Protein AF-A0A832LZZ9-F1 (afdb_monomer_lite)

Foldseek 3Di:
DEEAEEEQELALVVVVVVCVVVDDDPPYHYHYDYDPDDPSRVVSVVD

Structure (mmCIF, N/CA/C/O backb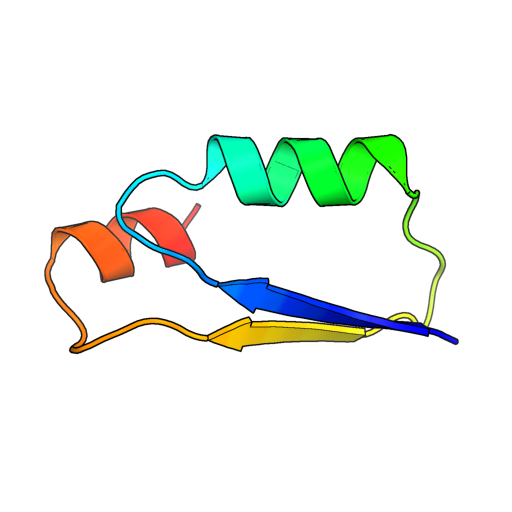one):
data_AF-A0A832LZZ9-F1
#
_entry.id   AF-A0A832LZZ9-F1
#
loop_
_atom_site.group_PDB
_atom_site.id
_atom_site.type_symbol
_atom_site.label_atom_id
_atom_site.label_alt_id
_atom_site.label_comp_id
_atom_site.label_asym_id
_atom_site.label_entity_id
_atom_site.label_seq_id
_atom_site.pdbx_PDB_ins_code
_atom_site.Cartn_x
_atom_site.Cartn_y
_atom_site.Cartn_z
_atom_site.occupancy
_atom_site.B_iso_or_equiv
_atom_site.auth_seq_id
_atom_site.auth_comp_id
_atom_site.auth_asym_id
_atom_site.auth_atom_id
_atom_site.pdbx_PDB_model_num
ATOM 1 N N . MET A 1 1 ? -17.382 -1.373 7.824 1.00 84.44 1 MET A N 1
ATOM 2 C CA . MET A 1 1 ? -16.893 -2.331 6.815 1.00 84.44 1 MET A CA 1
ATOM 3 C C . MET A 1 1 ? -16.936 -1.661 5.459 1.00 84.44 1 MET A C 1
ATOM 5 O O . MET A 1 1 ? -17.991 -1.585 4.836 1.00 84.44 1 MET A O 1
ATOM 9 N N . THR A 1 2 ? -15.783 -1.159 5.044 1.00 92.81 2 THR A N 1
ATOM 10 C CA . THR A 1 2 ? -15.563 -0.400 3.815 1.00 92.81 2 THR A CA 1
ATOM 11 C C . THR A 1 2 ? -14.632 -1.192 2.899 1.00 92.81 2 THR A C 1
ATOM 13 O O . THR A 1 2 ? -13.721 -1.883 3.361 1.00 92.81 2 THR A O 1
ATOM 16 N N . LEU A 1 3 ? -14.876 -1.126 1.588 1.00 93.94 3 LEU A N 1
ATOM 17 C CA . LEU A 1 3 ? -13.945 -1.628 0.579 1.00 93.94 3 LEU A CA 1
ATOM 18 C C . LEU A 1 3 ? -13.175 -0.446 -0.006 1.00 93.94 3 LEU A C 1
ATOM 20 O O . LEU A 1 3 ? -13.759 0.411 -0.667 1.00 93.94 3 LEU A O 1
ATOM 24 N N . PHE A 1 4 ? -1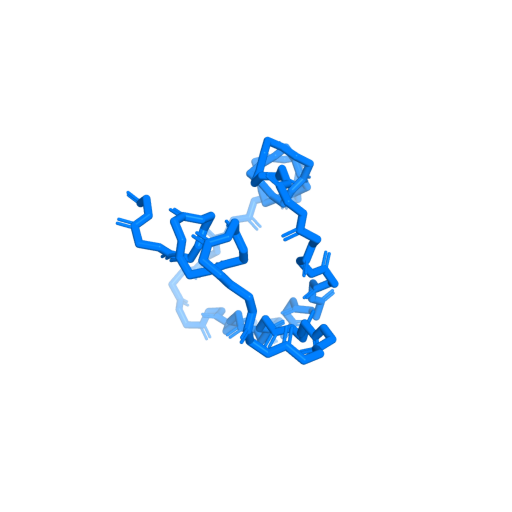1.866 -0.433 0.201 1.00 93.00 4 PHE A N 1
ATOM 25 C CA . PHE A 1 4 ? -10.966 0.530 -0.414 1.00 93.00 4 PHE A CA 1
ATOM 26 C C . PHE A 1 4 ? -10.471 -0.025 -1.745 1.00 93.00 4 PHE A C 1
ATOM 28 O O . PHE A 1 4 ? -9.812 -1.064 -1.779 1.00 93.00 4 PHE A O 1
ATOM 35 N N . VAL A 1 5 ? -10.787 0.665 -2.841 1.00 93.06 5 VAL A N 1
ATOM 36 C CA . VAL A 1 5 ? -10.291 0.321 -4.179 1.00 93.06 5 VAL A CA 1
ATOM 37 C C . VAL A 1 5 ? -9.162 1.274 -4.532 1.00 93.06 5 VAL A C 1
ATOM 39 O O . VAL A 1 5 ? -9.349 2.489 -4.552 1.00 93.06 5 VAL A O 1
ATOM 42 N N . ILE A 1 6 ? -7.979 0.720 -4.780 1.00 91.69 6 ILE A N 1
ATOM 43 C CA . ILE A 1 6 ? -6.745 1.482 -4.942 1.00 91.69 6 ILE A CA 1
ATOM 44 C C . ILE A 1 6 ? -6.096 1.090 -6.258 1.00 91.69 6 ILE A C 1
ATOM 46 O O . ILE A 1 6 ? -5.730 -0.067 -6.453 1.00 91.69 6 ILE A O 1
ATOM 50 N N . THR A 1 7 ? -5.901 2.058 -7.148 1.00 89.62 7 THR A N 1
ATOM 51 C CA . THR A 1 7 ? -5.060 1.850 -8.325 1.00 89.62 7 THR A CA 1
ATOM 52 C C . THR A 1 7 ? -3.591 1.967 -7.929 1.00 89.62 7 THR A C 1
ATOM 54 O O . THR A 1 7 ? -3.168 3.027 -7.466 1.00 89.62 7 THR A O 1
ATOM 57 N N . LEU A 1 8 ? -2.816 0.901 -8.115 1.00 87.75 8 LEU A N 1
ATOM 58 C CA . LEU A 1 8 ? -1.395 0.857 -7.793 1.00 87.75 8 LEU A CA 1
ATOM 59 C C . LEU A 1 8 ? -0.558 0.883 -9.076 1.00 87.75 8 LEU A C 1
ATOM 61 O O . LEU A 1 8 ? -0.634 -0.020 -9.910 1.00 87.75 8 LEU A O 1
ATOM 65 N N . GLY A 1 9 ? 0.232 1.944 -9.224 1.00 82.56 9 GLY A N 1
ATOM 66 C CA . GLY A 1 9 ? 1.235 2.076 -10.278 1.00 82.56 9 GLY A CA 1
ATOM 67 C C . GLY A 1 9 ? 2.597 1.564 -9.811 1.00 82.56 9 GLY A C 1
ATOM 68 O O . GLY A 1 9 ? 2.723 0.451 -9.313 1.00 82.56 9 GLY A O 1
ATOM 69 N N . PHE A 1 10 ? 3.622 2.402 -9.960 1.00 81.38 10 PHE A N 1
ATOM 70 C CA . PHE A 1 10 ? 4.992 2.097 -9.529 1.00 81.38 10 PHE A CA 1
ATOM 71 C C . PHE A 1 10 ? 5.363 2.710 -8.175 1.00 81.38 10 PHE A C 1
ATOM 73 O O . PHE A 1 10 ? 6.494 2.536 -7.738 1.00 81.38 10 PHE A O 1
ATOM 80 N N . GLU A 1 11 ? 4.446 3.451 -7.545 1.00 83.56 11 GLU A N 1
ATOM 81 C CA . GLU A 1 11 ? 4.704 4.135 -6.279 1.00 83.56 11 GLU A CA 1
ATOM 82 C C . GLU A 1 11 ? 3.554 3.937 -5.284 1.00 83.56 11 GLU A C 1
ATOM 84 O O . GLU A 1 11 ? 2.436 4.428 -5.454 1.00 83.56 11 GLU A O 1
ATOM 89 N N . GLU A 1 12 ? 3.863 3.218 -4.213 1.00 86.12 12 GLU A N 1
ATOM 90 C CA . GLU A 1 12 ? 2.969 2.795 -3.138 1.00 86.12 12 GLU A CA 1
ATOM 91 C C . GLU A 1 12 ? 2.622 3.918 -2.153 1.00 86.12 12 GLU A C 1
ATOM 93 O O . GLU A 1 12 ? 1.581 3.878 -1.494 1.00 86.12 12 GLU A O 1
ATOM 98 N N . LYS A 1 13 ? 3.436 4.981 -2.091 1.00 88.50 13 LYS A N 1
ATOM 99 C CA . LYS A 1 13 ? 3.258 6.087 -1.132 1.00 88.50 13 LYS A CA 1
ATOM 100 C C . LYS A 1 13 ? 1.883 6.745 -1.226 1.00 88.50 13 LYS A C 1
ATOM 102 O O . LYS A 1 13 ? 1.332 7.171 -0.213 1.00 88.50 13 LYS A O 1
ATOM 107 N N . PHE A 1 14 ? 1.306 6.818 -2.425 1.00 86.50 14 PHE A N 1
ATOM 108 C CA . PHE A 1 14 ? -0.033 7.374 -2.622 1.00 86.50 14 PHE A CA 1
ATOM 109 C C . PHE A 1 14 ? -1.125 6.476 -2.034 1.00 86.50 14 PHE A C 1
ATOM 111 O O . PHE A 1 14 ? -2.052 6.989 -1.405 1.00 86.50 14 PHE A O 1
ATOM 118 N N . ALA A 1 15 ? -0.985 5.154 -2.174 1.00 88.62 15 ALA A N 1
ATOM 119 C 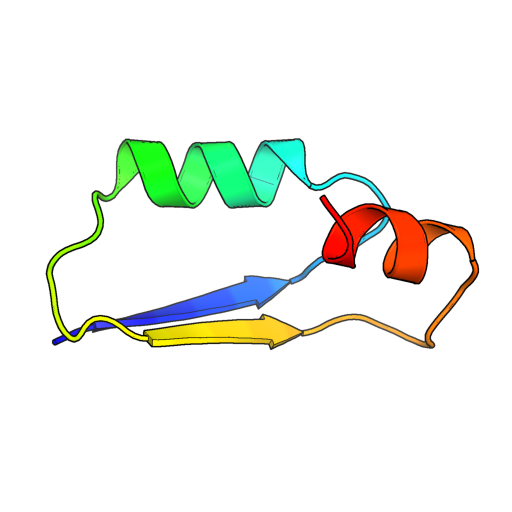CA . ALA A 1 15 ? -1.878 4.178 -1.557 1.00 88.62 15 ALA A CA 1
ATOM 120 C C . ALA A 1 15 ? -1.801 4.262 -0.027 1.00 88.62 15 ALA A C 1
ATOM 122 O O . ALA A 1 15 ? -2.827 4.414 0.636 1.00 88.62 15 ALA A O 1
ATOM 123 N N . ILE A 1 16 ? -0.582 4.285 0.523 1.00 89.44 16 ILE A N 1
ATOM 124 C CA . ILE A 1 16 ? -0.336 4.405 1.968 1.00 89.44 16 ILE A CA 1
ATOM 125 C C . ILE A 1 16 ? -0.920 5.713 2.514 1.00 89.44 16 ILE A C 1
ATOM 127 O O . ILE A 1 16 ? -1.570 5.723 3.561 1.00 89.44 16 ILE A O 1
ATOM 131 N N . ARG A 1 17 ? -0.740 6.831 1.800 1.00 89.50 17 ARG A N 1
ATOM 132 C CA . ARG A 1 17 ? -1.267 8.134 2.225 1.00 89.50 17 ARG A CA 1
ATOM 133 C C . ARG A 1 17 ? -2.794 8.185 2.205 1.00 89.50 17 ARG A C 1
ATOM 135 O O . ARG A 1 17 ? -3.393 8.822 3.065 1.00 89.50 17 ARG A O 1
ATOM 142 N N . MET A 1 18 ? -3.428 7.528 1.234 1.00 88.75 18 MET A N 1
ATOM 143 C CA . MET A 1 18 ? -4.887 7.422 1.188 1.00 88.75 18 MET A CA 1
ATOM 144 C C . MET A 1 18 ? -5.401 6.613 2.383 1.00 88.75 18 MET A C 1
ATOM 146 O O . MET A 1 18 ? -6.244 7.104 3.131 1.00 88.75 18 MET A O 1
ATOM 150 N N . ILE A 1 19 ? -4.809 5.440 2.616 1.00 90.31 19 ILE A N 1
ATOM 151 C CA . ILE A 1 19 ? -5.138 4.558 3.739 1.00 90.31 19 ILE A CA 1
ATOM 152 C C . ILE A 1 19 ? -5.018 5.295 5.078 1.00 90.31 19 ILE A C 1
ATOM 154 O O . ILE A 1 19 ? -5.951 5.306 5.876 1.00 90.31 19 ILE A O 1
ATOM 158 N N . THR A 1 20 ? -3.889 5.964 5.310 1.00 90.38 20 THR A N 1
ATOM 159 C CA . THR A 1 20 ? -3.636 6.684 6.569 1.00 90.38 20 THR A CA 1
ATOM 160 C C . THR A 1 20 ? -4.549 7.891 6.762 1.00 90.38 20 THR A C 1
ATOM 162 O O . THR A 1 20 ? -4.915 8.192 7.894 1.00 90.38 20 THR A O 1
ATOM 165 N N . ARG A 1 21 ? -4.959 8.569 5.682 1.00 91.00 21 ARG A N 1
ATOM 166 C CA . ARG A 1 21 ? -5.900 9.696 5.757 1.00 91.00 21 ARG A CA 1
ATOM 167 C C . ARG A 1 21 ? -7.326 9.258 6.080 1.00 91.00 21 ARG A C 1
ATOM 169 O O . ARG A 1 21 ? -8.017 9.975 6.797 1.00 91.00 21 ARG A O 1
ATOM 176 N N . HIS A 1 22 ? -7.780 8.146 5.509 1.00 89.88 22 HIS A N 1
ATOM 177 C CA . HIS A 1 22 ? -9.142 7.654 5.723 1.00 89.88 22 HIS A CA 1
ATOM 178 C C . HIS A 1 22 ? -9.290 6.836 7.007 1.00 89.88 22 HIS A C 1
ATOM 180 O O . HIS A 1 22 ? -10.386 6.787 7.558 1.00 89.88 22 HIS A O 1
ATOM 186 N N . GLY A 1 23 ? -8.197 6.247 7.495 1.00 91.06 23 GLY A N 1
ATOM 187 C CA . GLY A 1 23 ? -8.239 5.266 8.570 1.00 91.06 23 GLY A CA 1
ATOM 188 C C . GLY A 1 23 ? -8.673 3.893 8.052 1.00 91.06 23 GLY A C 1
ATOM 189 O O . GLY A 1 23 ? -9.381 3.778 7.051 1.00 91.06 23 GLY A O 1
ATOM 190 N N . LEU A 1 24 ? -8.209 2.845 8.731 1.00 91.81 24 LEU A N 1
ATOM 191 C CA . LEU A 1 24 ? -8.632 1.467 8.500 1.00 91.81 24 LEU A CA 1
ATOM 192 C C . LEU A 1 24 ? -9.112 0.874 9.813 1.00 91.81 24 LEU A C 1
ATOM 194 O O . LEU A 1 24 ? -8.376 0.892 10.802 1.00 91.81 24 LEU A O 1
ATOM 198 N N . ASP A 1 25 ? -10.300 0.286 9.782 1.00 94.00 25 ASP A N 1
ATOM 199 C CA . ASP A 1 25 ? -10.838 -0.480 10.893 1.00 94.00 25 ASP A CA 1
ATOM 200 C C . ASP A 1 25 ? -10.700 -1.985 10.653 1.00 94.00 25 ASP A C 1
ATOM 202 O O . ASP A 1 25 ? -10.556 -2.484 9.531 1.00 94.00 25 ASP A O 1
ATOM 206 N N . LYS A 1 26 ? -10.775 -2.758 11.742 1.00 93.44 26 LYS A N 1
ATOM 207 C CA . LYS A 1 26 ? -10.822 -4.220 11.645 1.00 93.44 26 LYS A CA 1
ATOM 208 C C . LYS A 1 26 ? -12.034 -4.649 10.814 1.00 93.44 26 LYS A C 1
ATOM 210 O O . LYS A 1 26 ? -13.172 -4.322 11.140 1.00 93.44 26 LYS A O 1
ATOM 215 N N . GLY A 1 27 ? -11.776 -5.442 9.777 1.00 93.62 27 GLY A N 1
ATOM 216 C CA . GLY A 1 27 ? -12.797 -5.946 8.856 1.00 93.62 27 GLY A CA 1
ATOM 217 C C . GLY A 1 27 ? -12.945 -5.128 7.573 1.00 93.62 27 GLY A C 1
ATOM 218 O O . GLY A 1 27 ? -13.637 -5.578 6.660 1.00 93.62 27 GLY A O 1
ATOM 219 N N . ASP A 1 28 ? -12.279 -3.977 7.460 1.00 94.44 28 ASP A N 1
ATOM 220 C CA . ASP A 1 28 ? -12.160 -3.290 6.177 1.00 94.44 28 ASP A CA 1
ATOM 221 C C . ASP A 1 28 ? -11.310 -4.103 5.198 1.00 94.44 28 ASP A C 1
ATOM 223 O O . ASP A 1 28 ? -10.420 -4.870 5.578 1.00 94.44 28 ASP A O 1
ATOM 227 N N . ARG A 1 29 ? -11.624 -3.962 3.909 1.00 94.06 29 ARG A N 1
ATOM 228 C CA . ARG A 1 29 ? -10.981 -4.719 2.832 1.00 94.06 29 ARG A CA 1
ATOM 229 C C . ARG A 1 29 ? -10.272 -3.778 1.873 1.00 94.06 29 ARG A C 1
ATOM 231 O O . ARG A 1 29 ? -10.769 -2.694 1.574 1.00 94.06 29 ARG A O 1
ATOM 238 N N . LEU A 1 30 ? -9.138 -4.234 1.356 1.00 92.62 30 LEU A N 1
ATOM 239 C CA . LEU A 1 30 ? -8.315 -3.523 0.382 1.00 92.62 30 LEU A CA 1
ATOM 240 C C . LEU A 1 30 ? -8.311 -4.308 -0.929 1.00 92.62 30 LEU A C 1
ATOM 242 O O . LEU A 1 30 ? -7.974 -5.490 -0.946 1.00 92.62 30 LEU A O 1
ATOM 246 N N . LEU A 1 31 ? -8.679 -3.644 -2.021 1.00 92.88 31 LEU A N 1
ATOM 247 C CA . LEU A 1 31 ? -8.552 -4.155 -3.380 1.00 92.88 31 LEU A CA 1
ATOM 248 C C . LEU A 1 31 ? -7.538 -3.299 -4.136 1.00 92.88 31 LEU A C 1
ATOM 250 O O . LEU A 1 31 ? -7.801 -2.134 -4.437 1.00 92.88 31 LEU A O 1
ATOM 254 N N . LEU A 1 32 ? -6.393 -3.896 -4.460 1.00 91.00 32 LEU A N 1
ATOM 255 C CA . LEU A 1 32 ? -5.368 -3.278 -5.295 1.00 91.00 32 LEU A CA 1
ATOM 256 C C . LEU A 1 32 ? -5.611 -3.647 -6.759 1.00 91.00 32 LEU A C 1
ATOM 258 O O . LEU A 1 32 ? -5.681 -4.824 -7.110 1.00 91.00 32 LEU A O 1
ATOM 262 N N . VAL A 1 33 ? -5.721 -2.633 -7.612 1.00 91.75 33 VAL A N 1
ATOM 263 C CA . VAL A 1 33 ? -5.859 -2.770 -9.062 1.00 91.75 33 VAL A CA 1
ATOM 264 C C . VAL A 1 33 ? -4.608 -2.193 -9.702 1.00 91.75 33 VAL A C 1
ATOM 266 O O . VAL A 1 33 ? -4.284 -1.029 -9.500 1.00 91.75 33 VAL A O 1
ATOM 269 N N . THR A 1 34 ? -3.892 -2.988 -10.482 1.00 89.31 34 THR A N 1
ATOM 270 C CA . THR A 1 34 ? -2.720 -2.521 -11.229 1.00 89.31 34 THR A CA 1
ATOM 271 C C . THR A 1 34 ? -2.890 -2.826 -12.713 1.00 89.31 34 THR A C 1
ATOM 273 O O . THR A 1 34 ? -3.791 -3.574 -13.100 1.00 89.31 34 THR A O 1
ATOM 276 N N . GLY A 1 35 ? -2.061 -2.202 -13.550 1.00 87.75 35 GLY A N 1
ATOM 277 C CA . GLY A 1 35 ? -1.949 -2.561 -14.963 1.00 87.75 35 GLY A CA 1
ATOM 278 C C . GLY A 1 35 ? -1.271 -3.928 -15.136 1.00 87.75 35 GLY A C 1
A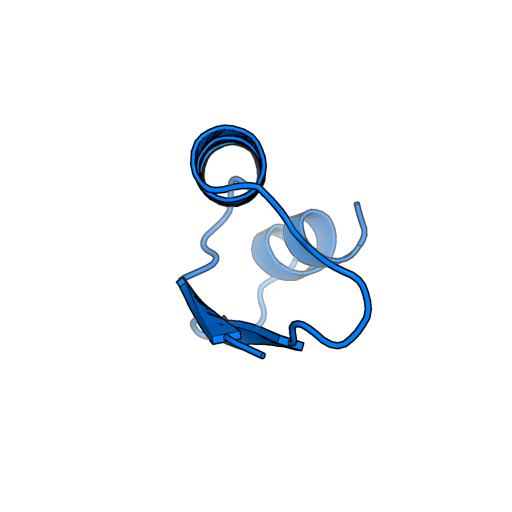TOM 279 O O . GLY A 1 35 ? -1.295 -4.761 -14.229 1.00 87.75 35 GLY A O 1
ATOM 280 N N . PRO A 1 36 ? -0.629 -4.197 -16.284 1.00 90.44 36 PRO A N 1
ATOM 281 C CA . PRO A 1 36 ? 0.216 -5.377 -16.419 1.00 90.44 36 PRO A CA 1
ATOM 282 C C . PRO A 1 36 ? 1.218 -5.465 -15.264 1.00 90.44 36 PRO A C 1
ATOM 284 O O . PRO A 1 36 ? 1.818 -4.459 -14.883 1.00 90.44 36 PRO A O 1
ATOM 287 N N . ARG A 1 37 ? 1.415 -6.671 -14.725 1.00 89.25 37 ARG A N 1
ATOM 288 C CA . ARG A 1 37 ? 2.405 -6.903 -13.671 1.00 89.25 37 ARG A CA 1
ATOM 289 C C . ARG A 1 37 ? 3.803 -6.703 -14.248 1.00 89.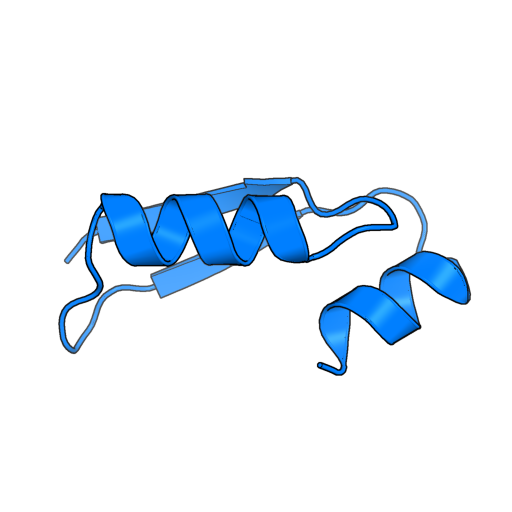25 37 ARG A C 1
ATOM 291 O O . ARG A 1 37 ? 4.314 -7.542 -14.982 1.00 89.25 37 ARG A O 1
ATOM 298 N N . THR A 1 38 ? 4.401 -5.564 -13.936 1.00 90.00 38 THR A N 1
ATOM 299 C CA . THR A 1 38 ? 5.802 -5.250 -14.220 1.00 90.00 38 THR A CA 1
ATOM 300 C C . THR A 1 38 ? 6.657 -5.451 -12.967 1.00 90.00 38 THR A C 1
ATOM 302 O O . THR A 1 38 ? 6.131 -5.348 -11.854 1.00 90.00 38 THR A O 1
ATOM 305 N N . PRO A 1 39 ? 7.985 -5.621 -13.097 1.00 90.50 39 PRO A N 1
ATOM 306 C CA . PRO A 1 39 ? 8.891 -5.690 -11.945 1.00 90.50 39 PRO A CA 1
ATOM 307 C C . PRO A 1 39 ? 8.803 -4.480 -10.999 1.00 90.50 39 PRO A C 1
ATOM 309 O O . PRO A 1 39 ? 9.156 -4.568 -9.827 1.00 90.50 39 PRO A O 1
ATOM 312 N N . GLN A 1 40 ? 8.379 -3.316 -11.496 1.00 87.12 40 GLN A N 1
ATOM 313 C CA . GLN A 1 40 ? 8.118 -2.131 -10.681 1.00 87.12 40 GLN A CA 1
ATOM 314 C C . GLN A 1 40 ? 6.828 -2.289 -9.866 1.00 87.12 40 GLN A C 1
ATOM 316 O O . GLN A 1 40 ? 6.846 -2.060 -8.662 1.00 87.12 40 GLN A O 1
ATOM 321 N N . SER A 1 41 ? 5.731 -2.717 -10.501 1.00 86.00 41 SER A N 1
ATOM 322 C CA . SER A 1 41 ? 4.456 -2.943 -9.805 1.00 86.00 41 SER A CA 1
ATOM 323 C C . SER A 1 41 ? 4.547 -4.076 -8.780 1.00 86.00 41 SER A C 1
ATOM 325 O O . SER A 1 41 ? 3.973 -3.976 -7.704 1.00 86.00 41 SER A O 1
ATOM 327 N N . GLU A 1 42 ? 5.322 -5.128 -9.063 1.00 88.88 42 GLU A N 1
ATOM 328 C CA . GLU A 1 42 ? 5.514 -6.224 -8.112 1.00 88.88 42 GLU A CA 1
ATOM 329 C C . GLU A 1 42 ? 6.274 -5.767 -6.869 1.00 88.88 42 GLU A C 1
ATOM 331 O O . GLU A 1 42 ? 5.863 -6.093 -5.759 1.00 88.88 42 GLU A O 1
A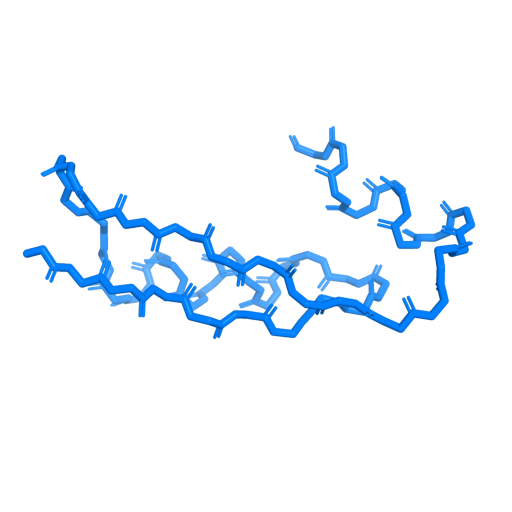TOM 336 N N . ARG A 1 43 ? 7.313 -4.940 -7.045 1.00 87.62 43 ARG A N 1
ATOM 337 C CA . ARG A 1 43 ? 8.032 -4.325 -5.922 1.00 87.62 43 ARG A CA 1
ATOM 338 C C . ARG A 1 43 ? 7.134 -3.424 -5.077 1.00 87.62 43 ARG A C 1
ATOM 340 O O . ARG A 1 43 ? 7.243 -3.455 -3.858 1.00 87.62 43 ARG A O 1
ATOM 347 N N . ALA A 1 44 ? 6.242 -2.666 -5.714 1.00 86.69 44 ALA A N 1
ATOM 348 C CA . ALA A 1 44 ? 5.298 -1.791 -5.019 1.00 86.69 44 ALA A CA 1
ATOM 349 C C . ALA A 1 44 ? 4.244 -2.571 -4.208 1.00 86.69 44 ALA A C 1
ATOM 351 O O . ALA A 1 44 ? 3.776 -2.079 -3.187 1.00 86.69 44 ALA A O 1
ATOM 352 N N . VAL A 1 45 ? 3.863 -3.781 -4.644 1.00 85.75 45 VAL A N 1
ATOM 353 C CA . VAL A 1 45 ? 2.929 -4.653 -3.902 1.00 85.75 45 VAL A CA 1
ATOM 354 C C . VAL A 1 45 ? 3.616 -5.382 -2.746 1.00 85.75 45 VAL A C 1
ATOM 356 O O . VAL A 1 45 ? 2.965 -5.670 -1.749 1.00 85.75 45 VAL A O 1
ATOM 359 N N . SER A 1 46 ? 4.903 -5.717 -2.873 1.00 81.88 46 SER A N 1
ATOM 360 C CA . SER A 1 46 ? 5.638 -6.505 -1.872 1.00 81.88 46 SER A CA 1
ATOM 361 C C . SER A 1 46 ? 6.118 -5.721 -0.642 1.00 81.88 46 SER A C 1
ATOM 363 O O . SER A 1 46 ? 6.842 -6.292 0.171 1.00 81.88 46 SER A O 1
ATOM 365 N N . PHE A 1 47 ? 5.793 -4.430 -0.552 1.00 65.44 47 PHE A N 1
ATOM 366 C CA . PHE A 1 47 ? 6.162 -3.560 0.567 1.00 65.44 47 PHE A CA 1
ATOM 367 C C . PHE A 1 47 ? 5.313 -3.857 1.809 1.00 65.44 47 PHE A C 1
ATOM 369 O O . PHE A 1 47 ? 5.899 -3.926 2.912 1.00 65.44 47 PHE A O 1
#

Secondary structure (DSSP, 8-state):
--EEEEE--S-THHHHHHHHHH---TT-EEEEE-SS--HHHHHHH--

Radius of gyration: 11.1 Å; chains: 1; bounding box: 26×17×28 Å

pLDDT: mean 88.94, std 4.77, range [65.44, 94.44]

Sequence (47 aa):
MTLFVITLGFEEKFAIRMITRHGLDKGDRLLLVTGPRTPQSERAVSF